Protein AF-C2XVX5-F1 (afdb_monomer_lite)

InterPro domains:
  IPR020216 Uncharacterised protein family, YncE [PF10903] (2-107)

Structure (mmCIF, N/CA/C/O backbone):
data_AF-C2XVX5-F1
#
_entry.id   AF-C2XVX5-F1
#
loop_
_atom_site.group_PDB
_atom_site.id
_atom_site.type_symbol
_atom_site.label_atom_id
_atom_site.label_alt_id
_atom_site.label_comp_id
_atom_site.label_asym_id
_atom_site.label_entity_id
_atom_site.label_seq_id
_atom_site.pdbx_PDB_ins_code
_atom_site.Cartn_x
_atom_site.Cartn_y
_atom_site.Cartn_z
_atom_site.occupancy
_atom_site.B_iso_or_equiv
_atom_site.auth_seq_id
_atom_site.auth_comp_id
_atom_site.auth_asym_id
_atom_site.auth_atom_id
_atom_site.pdbx_PDB_model_num
ATOM 1 N N . MET A 1 1 ? -10.147 1.161 -26.251 1.00 48.03 1 MET A N 1
ATOM 2 C CA . MET A 1 1 ? -10.264 0.369 -25.006 1.00 48.03 1 MET A CA 1
ATOM 3 C C . MET A 1 1 ? -10.258 1.428 -23.934 1.00 48.03 1 MET A C 1
ATOM 5 O O . MET A 1 1 ? -9.189 1.832 -23.509 1.00 48.03 1 MET A O 1
ATOM 9 N N . ASP A 1 2 ? -11.432 2.001 -23.684 1.00 61.62 2 ASP A N 1
ATOM 10 C CA . ASP A 1 2 ? -11.576 3.329 -23.063 1.00 61.62 2 ASP A CA 1
ATOM 11 C C . ASP A 1 2 ? -12.487 3.282 -21.830 1.00 61.62 2 ASP A C 1
ATOM 13 O O . ASP A 1 2 ? -12.984 4.306 -21.376 1.00 61.62 2 ASP A O 1
ATOM 17 N N . GLU A 1 3 ? -12.728 2.086 -21.292 1.00 69.81 3 GLU A N 1
ATOM 18 C CA . GLU A 1 3 ? -13.481 1.916 -20.054 1.00 69.81 3 GLU A CA 1
ATOM 19 C C . GLU A 1 3 ? -12.505 1.823 -18.883 1.00 69.81 3 GLU A C 1
ATOM 21 O O . GLU A 1 3 ? -11.540 1.053 -18.914 1.00 69.81 3 GLU A O 1
ATOM 26 N N . ALA A 1 4 ? -12.743 2.645 -17.860 1.00 73.69 4 ALA A N 1
ATOM 27 C CA . ALA A 1 4 ? -12.002 2.584 -16.612 1.00 73.69 4 ALA A CA 1
ATOM 28 C C . ALA A 1 4 ? -12.174 1.198 -15.976 1.00 73.69 4 ALA A C 1
ATOM 30 O O . ALA A 1 4 ? -13.280 0.658 -15.944 1.00 73.69 4 ALA A O 1
ATOM 31 N N . LEU A 1 5 ? -11.088 0.642 -15.425 1.00 78.12 5 LEU A N 1
ATOM 32 C CA . LEU A 1 5 ? -11.132 -0.645 -14.718 1.00 78.12 5 LEU A CA 1
ATOM 33 C C . LEU A 1 5 ? -12.090 -0.605 -13.511 1.00 78.12 5 LEU A C 1
ATOM 35 O O . LEU A 1 5 ? -12.650 -1.628 -13.125 1.00 78.12 5 LEU A O 1
ATOM 39 N N . PHE A 1 6 ? -12.283 0.592 -12.957 1.00 81.06 6 PHE A N 1
ATOM 40 C CA . PHE A 1 6 ? -13.143 0.900 -11.824 1.00 81.06 6 PHE A CA 1
ATOM 41 C C . PHE A 1 6 ? -14.027 2.103 -12.204 1.00 81.06 6 PHE A C 1
ATOM 43 O O . PHE A 1 6 ? -13.559 3.238 -12.145 1.00 81.06 6 PHE A O 1
ATOM 50 N N . PRO A 1 7 ? -15.251 1.872 -12.712 1.00 69.81 7 PRO A N 1
ATOM 51 C CA . PRO A 1 7 ? -16.062 2.918 -13.340 1.00 69.81 7 PRO A CA 1
ATOM 52 C C . PRO A 1 7 ? -16.875 3.789 -12.362 1.00 69.81 7 PRO A C 1
ATOM 54 O O . PRO A 1 7 ? -17.417 4.806 -12.787 1.00 69.81 7 PRO A O 1
ATOM 57 N N . GLU A 1 8 ? -16.987 3.408 -11.085 1.00 71.44 8 GLU A N 1
ATOM 58 C CA . GLU A 1 8 ? -17.733 4.151 -10.052 1.00 71.44 8 GLU A CA 1
ATOM 59 C C . GLU A 1 8 ? -16.784 4.814 -9.038 1.00 71.44 8 GLU A C 1
ATOM 61 O O . GLU A 1 8 ? -15.691 4.310 -8.790 1.00 71.44 8 GLU A O 1
ATOM 66 N N . GLU A 1 9 ? -17.185 5.917 -8.401 1.00 69.12 9 GLU A N 1
ATOM 67 C CA . GLU A 1 9 ? -16.411 6.527 -7.309 1.00 69.12 9 GLU A CA 1
ATOM 68 C C . GLU A 1 9 ? -17.268 6.699 -6.039 1.00 69.12 9 GLU A C 1
ATOM 70 O O . GLU A 1 9 ? -18.314 7.352 -6.107 1.00 69.12 9 GLU A O 1
ATOM 75 N N . PRO A 1 10 ? -16.848 6.144 -4.878 1.00 67.50 10 PRO A N 1
ATOM 76 C CA . PRO A 1 10 ? -15.723 5.220 -4.694 1.00 67.50 10 PRO A CA 1
ATOM 77 C C . PRO A 1 10 ? -16.056 3.808 -5.210 1.00 67.50 10 PRO A C 1
ATOM 79 O O . PRO A 1 10 ? -17.065 3.217 -4.827 1.00 67.50 10 PRO A O 1
ATOM 82 N N . SER A 1 11 ? -15.189 3.228 -6.043 1.00 83.19 11 SER A N 1
ATOM 83 C CA . SER A 1 11 ? -15.332 1.829 -6.470 1.00 83.19 11 SER A CA 1
ATOM 84 C C . SER A 1 11 ? -14.942 0.889 -5.334 1.00 83.19 11 SER A C 1
ATOM 86 O O . SER A 1 11 ? -13.762 0.747 -5.011 1.00 83.19 11 SER A O 1
ATOM 88 N N . ILE A 1 12 ? -15.925 0.204 -4.752 1.00 88.69 12 ILE A N 1
ATOM 89 C CA . ILE A 1 12 ? -15.694 -0.876 -3.790 1.00 88.69 12 ILE A CA 1
ATOM 90 C C . ILE A 1 12 ? -15.775 -2.206 -4.535 1.00 88.69 12 ILE A C 1
ATOM 92 O O . ILE A 1 12 ? -16.781 -2.517 -5.170 1.00 88.69 12 ILE A O 1
ATOM 96 N N . VAL A 1 13 ? -14.714 -3.006 -4.441 1.00 89.88 13 VAL A N 1
ATOM 97 C CA . VAL A 1 13 ? -14.620 -4.308 -5.109 1.00 89.88 13 VAL A CA 1
ATOM 98 C C . VAL A 1 13 ? -14.288 -5.384 -4.084 1.00 89.88 13 VAL A C 1
ATOM 100 O O . VAL A 1 13 ? -13.320 -5.270 -3.335 1.00 89.88 13 VAL A O 1
ATOM 103 N N . GLU A 1 14 ? -15.073 -6.461 -4.067 1.00 91.12 14 GLU A N 1
ATOM 104 C CA . GLU A 1 14 ? -14.787 -7.628 -3.233 1.00 91.12 14 GLU A CA 1
ATOM 105 C C . GLU A 1 14 ? -13.464 -8.288 -3.654 1.00 91.12 14 GLU A C 1
ATOM 107 O O . GLU A 1 14 ? -13.162 -8.442 -4.841 1.00 91.12 14 GLU A O 1
ATOM 112 N N . GLY A 1 15 ? -12.677 -8.760 -2.683 1.00 89.62 15 GLY A N 1
ATOM 113 C CA . GLY A 1 15 ? -11.339 -9.303 -2.952 1.00 89.62 15 GLY A CA 1
ATOM 114 C C . GLY A 1 15 ? -11.326 -10.496 -3.923 1.00 89.62 15 GLY A C 1
ATOM 115 O O . GLY A 1 15 ? -10.366 -10.684 -4.674 1.00 89.62 15 GLY A O 1
ATOM 116 N N . SER A 1 16 ? -12.398 -11.296 -3.958 1.00 90.38 16 SER A N 1
ATOM 117 C CA . SER A 1 16 ? -12.557 -12.376 -4.941 1.00 90.38 16 SER A CA 1
ATOM 118 C C . SER A 1 16 ? -12.694 -11.861 -6.369 1.00 90.38 16 SER A C 1
ATOM 120 O O . SER A 1 16 ? -12.139 -12.475 -7.281 1.00 90.38 16 SER A O 1
ATOM 122 N N . ASP A 1 17 ? -13.395 -10.748 -6.562 1.00 89.88 17 ASP A N 1
ATOM 123 C CA . ASP A 1 17 ? -13.599 -10.157 -7.880 1.00 89.88 17 ASP A CA 1
ATOM 124 C C . ASP A 1 17 ? -12.341 -9.413 -8.324 1.00 89.88 17 ASP A C 1
ATOM 126 O O . ASP A 1 17 ? -11.887 -9.624 -9.448 1.00 89.88 17 ASP A O 1
ATOM 130 N N . LEU A 1 18 ? -11.672 -8.694 -7.413 1.00 89.56 18 LEU A N 1
ATOM 131 C CA . LEU A 1 18 ? -10.368 -8.076 -7.683 1.00 89.56 18 LEU A CA 1
ATOM 132 C C . LEU A 1 18 ? -9.330 -9.113 -8.142 1.00 89.56 18 LEU A C 1
ATOM 134 O O . LEU A 1 18 ? -8.613 -8.915 -9.124 1.00 89.56 18 LEU A O 1
ATOM 138 N N . LYS A 1 19 ? -9.286 -10.274 -7.478 1.00 90.12 19 LYS A N 1
ATOM 139 C CA . LYS A 1 19 ? -8.396 -11.377 -7.862 1.00 90.12 19 LYS A CA 1
ATOM 140 C C . LYS A 1 19 ? -8.685 -11.899 -9.270 1.00 90.12 19 LYS A C 1
ATOM 142 O O . LYS A 1 19 ? -7.741 -12.243 -9.977 1.00 90.12 19 LYS A O 1
ATOM 147 N N . ARG A 1 20 ? -9.958 -12.003 -9.664 1.00 88.62 20 ARG A N 1
ATOM 148 C CA . ARG A 1 20 ? -10.347 -12.424 -11.021 1.00 88.62 20 ARG A CA 1
ATOM 149 C C . ARG A 1 20 ? -9.951 -11.367 -12.044 1.00 88.62 20 ARG A C 1
ATOM 151 O O . ARG A 1 20 ? -9.307 -11.708 -13.031 1.00 88.62 20 ARG A O 1
ATOM 158 N N . LEU A 1 21 ? -10.226 -10.092 -11.751 1.00 87.06 21 LEU A N 1
ATOM 159 C CA . LEU A 1 21 ? -9.826 -8.968 -12.597 1.00 87.06 21 LEU A CA 1
ATOM 160 C C . LEU A 1 21 ? -8.329 -9.019 -12.908 1.00 87.06 21 LEU A C 1
ATOM 162 O O . LEU A 1 21 ? -7.973 -8.950 -14.082 1.00 87.06 21 LEU A O 1
ATOM 166 N N . PHE A 1 22 ? -7.474 -9.206 -11.897 1.00 86.50 22 PHE A N 1
ATOM 167 C CA . PHE A 1 22 ? -6.014 -9.218 -12.057 1.00 86.50 22 PHE A CA 1
ATOM 168 C C . PHE A 1 22 ? -5.446 -10.485 -12.696 1.00 86.50 22 PHE A C 1
ATOM 170 O O . PHE A 1 22 ? -4.422 -10.412 -13.367 1.00 86.50 22 PHE A O 1
ATOM 177 N N . LYS A 1 23 ? -6.056 -11.654 -12.475 1.00 87.00 23 LYS A N 1
ATOM 178 C CA . LYS A 1 23 ? -5.524 -12.920 -13.003 1.00 87.00 23 LYS A CA 1
ATOM 179 C C . LYS A 1 23 ? -5.873 -13.171 -14.459 1.00 87.00 23 LYS A C 1
ATOM 181 O O . LYS A 1 23 ? -5.078 -13.783 -15.167 1.00 87.00 23 LYS A O 1
ATOM 186 N N . ASP A 1 24 ? -7.055 -12.739 -14.875 1.00 85.56 24 ASP A N 1
ATOM 187 C CA . ASP A 1 24 ? -7.619 -13.145 -16.160 1.00 85.56 24 ASP A CA 1
ATOM 188 C C . ASP A 1 24 ? -7.277 -12.151 -17.288 1.00 85.56 24 ASP A C 1
ATOM 190 O O . ASP A 1 24 ? -7.654 -12.371 -18.437 1.00 85.56 24 ASP A O 1
ATOM 194 N N . ASN A 1 25 ? -6.546 -11.068 -16.982 1.00 85.94 25 ASN A N 1
ATOM 195 C CA . ASN A 1 25 ? -6.271 -9.960 -17.900 1.00 85.94 25 ASN A CA 1
ATOM 196 C C . ASN A 1 25 ? -4.846 -9.401 -17.733 1.00 85.94 25 ASN A C 1
ATOM 198 O O . ASN A 1 25 ? -4.209 -9.577 -16.698 1.00 85.94 25 ASN A O 1
ATOM 202 N N . ILE A 1 26 ? -4.367 -8.680 -18.751 1.00 84.88 26 ILE A N 1
ATOM 203 C CA . ILE A 1 26 ? -3.107 -7.925 -18.716 1.00 84.88 26 ILE A CA 1
ATOM 204 C C . ILE A 1 26 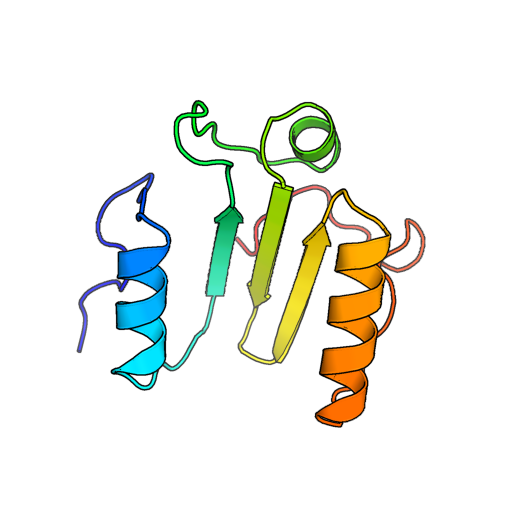? -3.448 -6.438 -18.777 1.00 84.88 26 ILE A C 1
ATOM 206 O O . ILE A 1 26 ? -4.138 -6.002 -19.698 1.00 84.88 26 ILE A O 1
ATOM 210 N N . TYR A 1 27 ? -2.932 -5.667 -17.822 1.00 84.50 27 TYR A N 1
ATOM 211 C CA . TYR A 1 27 ? -3.170 -4.229 -17.727 1.00 84.50 27 TYR A CA 1
ATOM 212 C C . TYR A 1 27 ? -1.880 -3.441 -17.884 1.00 84.50 27 TYR A C 1
ATOM 214 O O . TYR A 1 27 ? -0.815 -3.864 -17.435 1.00 84.50 27 TYR A O 1
ATOM 222 N N . TYR A 1 28 ? -2.009 -2.254 -18.468 1.00 85.31 28 TYR A N 1
ATOM 223 C CA . TYR A 1 28 ? -1.002 -1.211 -18.375 1.00 85.31 28 TYR A CA 1
ATOM 224 C C . TYR A 1 28 ? -1.454 -0.208 -17.310 1.00 85.31 28 TYR A C 1
ATOM 226 O O . TYR A 1 28 ? -2.403 0.544 -17.529 1.00 85.31 28 TYR A O 1
ATOM 234 N N . VAL A 1 29 ? -0.830 -0.255 -16.132 1.00 86.12 29 VAL A N 1
ATOM 235 C CA . VAL A 1 29 ? -1.224 0.565 -14.977 1.00 86.12 29 VAL A CA 1
ATOM 236 C C . VAL A 1 29 ? -0.427 1.863 -14.986 1.00 86.12 29 VAL A C 1
ATOM 238 O O . VAL A 1 29 ? 0.780 1.836 -14.769 1.00 86.12 29 VAL A O 1
ATOM 241 N N . ILE A 1 30 ? -1.103 2.989 -15.217 1.00 87.88 30 ILE A N 1
ATOM 242 C CA . ILE A 1 30 ? -0.485 4.320 -15.116 1.00 87.88 30 ILE A CA 1
ATOM 243 C C . ILE A 1 30 ? -0.565 4.811 -13.668 1.00 87.88 30 ILE A C 1
ATOM 245 O O . ILE A 1 30 ? 0.464 5.093 -13.063 1.00 87.88 30 ILE A O 1
ATOM 249 N N . PHE A 1 31 ? -1.772 4.841 -13.098 1.00 89.62 31 PHE A N 1
ATOM 250 C CA . PHE A 1 31 ? -2.028 5.257 -11.721 1.00 89.62 31 PHE A CA 1
ATOM 251 C C . PHE A 1 31 ? -3.009 4.301 -11.049 1.00 89.62 31 PHE A C 1
ATOM 253 O O . PHE A 1 31 ? -3.985 3.886 -11.679 1.00 89.62 31 PHE A O 1
ATOM 260 N N . ALA A 1 32 ? -2.763 3.952 -9.788 1.00 89.62 32 ALA A N 1
ATOM 261 C CA . ALA A 1 32 ? -3.722 3.210 -8.977 1.00 89.62 32 ALA A CA 1
ATOM 262 C C . ALA A 1 32 ? -3.549 3.521 -7.489 1.00 89.62 32 ALA A C 1
ATOM 264 O O . ALA A 1 32 ? -2.450 3.363 -6.959 1.00 89.62 32 ALA A O 1
ATOM 265 N N . ASP A 1 33 ? -4.665 3.854 -6.838 1.00 91.88 33 ASP A N 1
ATOM 266 C CA . ASP A 1 33 ? -4.777 4.021 -5.391 1.00 91.88 33 ASP A CA 1
ATOM 267 C C . ASP A 1 33 ? -5.746 2.961 -4.858 1.00 91.88 33 ASP A C 1
ATOM 269 O O . ASP A 1 33 ? -6.964 3.111 -4.951 1.00 91.88 33 ASP A O 1
ATOM 273 N N . LEU A 1 34 ? -5.220 1.849 -4.338 1.00 92.50 34 LEU A N 1
ATOM 274 C CA . LEU A 1 34 ? -6.036 0.757 -3.797 1.00 92.50 34 LEU A CA 1
ATOM 275 C C . LEU A 1 34 ? -5.904 0.699 -2.277 1.00 92.50 34 LEU A C 1
ATOM 277 O O . LEU A 1 34 ? -4.798 0.679 -1.741 1.00 92.50 34 LEU A O 1
ATOM 281 N N . LYS A 1 35 ? -7.040 0.625 -1.583 1.00 94.62 35 LYS A N 1
ATOM 282 C CA . LYS A 1 35 ? -7.129 0.584 -0.118 1.00 94.62 35 LYS A CA 1
ATOM 283 C C . LYS A 1 35 ? -7.909 -0.666 0.283 1.0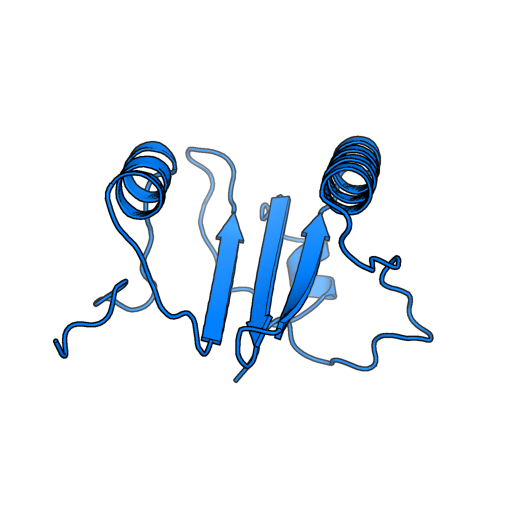0 94.62 35 LYS A C 1
ATOM 285 O O . LYS A 1 35 ? -9.046 -0.850 -0.147 1.00 94.62 35 LYS A O 1
ATOM 290 N N . ALA A 1 36 ? -7.285 -1.549 1.054 1.00 94.94 36 ALA A N 1
ATOM 291 C CA . ALA A 1 36 ? -7.861 -2.830 1.439 1.00 94.94 36 ALA A CA 1
ATOM 292 C C . ALA A 1 36 ? -8.451 -2.763 2.849 1.00 94.94 36 ALA A C 1
ATOM 294 O O . ALA A 1 36 ? -7.788 -2.330 3.792 1.00 94.94 36 ALA A O 1
ATOM 295 N N . TYR A 1 37 ? -9.683 -3.247 2.984 1.00 95.69 37 TYR A N 1
ATOM 296 C CA . TYR A 1 37 ? -10.417 -3.303 4.243 1.00 95.69 37 TYR A CA 1
ATOM 297 C C . TYR A 1 37 ? -10.808 -4.747 4.579 1.00 95.69 37 TYR A C 1
ATOM 299 O O . TYR A 1 37 ? -11.086 -5.531 3.661 1.00 95.69 37 TYR A O 1
ATOM 307 N N . PRO A 1 38 ? -10.889 -5.105 5.874 1.00 94.62 38 PRO A N 1
ATOM 308 C CA . PRO A 1 38 ? -11.451 -6.377 6.291 1.00 94.62 38 PRO A CA 1
ATOM 309 C C . PRO A 1 38 ? -12.892 -6.518 5.809 1.00 94.62 38 PRO A C 1
ATOM 311 O O . PRO A 1 38 ? -13.663 -5.557 5.747 1.00 94.62 38 PRO A O 1
ATOM 314 N N . LYS A 1 39 ? -13.286 -7.751 5.500 1.00 91.19 39 LYS A N 1
ATOM 315 C CA . LYS A 1 39 ? -14.636 -8.026 5.015 1.00 91.19 39 LYS A CA 1
ATOM 316 C C . LYS A 1 39 ? -15.690 -7.619 6.051 1.00 91.19 39 LYS A C 1
ATOM 318 O O . LYS A 1 39 ? -15.689 -8.135 7.165 1.00 91.19 39 LYS A O 1
ATOM 323 N N . GLY A 1 40 ? -16.640 -6.787 5.627 1.00 90.56 40 GLY A N 1
ATOM 324 C CA . GLY A 1 40 ? -17.762 -6.333 6.452 1.00 90.56 40 GLY A CA 1
ATOM 325 C C . GLY A 1 40 ? -17.471 -5.096 7.303 1.00 90.56 40 GLY A C 1
ATOM 326 O O . GLY A 1 40 ? -18.388 -4.620 7.968 1.00 90.56 40 GLY A O 1
ATOM 327 N N . GLU A 1 41 ? -16.245 -4.571 7.273 1.00 93.25 41 GLU A N 1
ATOM 328 C CA . GLU A 1 41 ? -15.938 -3.260 7.844 1.00 93.25 41 GLU A CA 1
ATOM 329 C C . GLU A 1 41 ? -16.421 -2.138 6.916 1.00 93.25 41 GLU A C 1
ATOM 331 O O . GLU A 1 41 ? -16.548 -2.311 5.701 1.00 93.25 41 GLU A O 1
ATOM 336 N N . GLU A 1 42 ? -16.689 -0.975 7.503 1.00 90.19 42 GLU A N 1
ATOM 337 C CA . GLU A 1 42 ? -17.016 0.230 6.747 1.00 90.19 42 GLU A CA 1
ATOM 338 C C . GLU A 1 42 ? -15.790 0.704 5.955 1.00 90.19 42 GLU A C 1
ATOM 340 O O . GLU A 1 42 ? -14.708 0.913 6.512 1.00 90.19 42 GLU A O 1
ATOM 345 N N . VAL A 1 43 ? -15.970 0.879 4.645 1.00 91.31 43 VAL A N 1
ATOM 346 C CA . VAL A 1 43 ? -14.951 1.455 3.768 1.00 91.31 43 VAL A CA 1
ATOM 347 C C . VAL A 1 43 ? -15.097 2.968 3.809 1.00 91.31 43 VAL A C 1
ATOM 349 O O . VAL A 1 43 ? -16.083 3.518 3.320 1.00 91.31 43 VAL A O 1
ATOM 352 N N . VAL A 1 44 ? -14.101 3.632 4.382 1.00 90.81 44 VAL A N 1
ATOM 353 C CA . VAL A 1 44 ? -13.994 5.092 4.395 1.00 90.81 44 VAL A CA 1
ATOM 354 C C . VAL A 1 44 ? -12.910 5.535 3.425 1.00 90.81 44 VAL A C 1
ATOM 356 O O . VAL A 1 44 ? -11.922 4.822 3.209 1.00 90.81 44 VAL A O 1
ATOM 359 N N . ASP A 1 45 ? -13.082 6.710 2.832 1.00 88.69 45 ASP A N 1
ATOM 360 C CA . ASP A 1 45 ? -11.998 7.300 2.061 1.00 88.69 45 ASP A CA 1
ATOM 361 C C . ASP A 1 45 ? -10.977 7.916 3.019 1.00 88.69 45 ASP A C 1
ATOM 363 O O . ASP A 1 45 ? -11.324 8.717 3.886 1.00 88.69 45 ASP A O 1
ATOM 367 N N . ILE A 1 46 ? -9.730 7.475 2.890 1.00 93.75 46 ILE A N 1
ATOM 368 C CA . ILE A 1 46 ? -8.594 7.956 3.674 1.00 93.75 46 ILE A CA 1
ATOM 369 C C . ILE A 1 46 ? -7.637 8.682 2.738 1.00 93.75 46 ILE A C 1
ATOM 371 O O . ILE A 1 46 ? -7.259 8.157 1.687 1.00 93.75 46 ILE A O 1
ATOM 375 N N . GLU A 1 47 ? -7.222 9.877 3.126 1.00 93.62 47 GLU A N 1
ATOM 376 C CA . GLU A 1 47 ? -6.318 10.720 2.356 1.00 93.62 47 GLU A CA 1
ATOM 377 C C . GLU A 1 47 ? -4.936 10.819 2.992 1.00 93.62 47 GLU A C 1
ATOM 379 O O . GLU A 1 47 ? -3.976 11.069 2.275 1.00 93.62 47 GLU A O 1
ATOM 384 N N . THR A 1 48 ? -4.793 10.625 4.306 1.00 94.50 48 THR A N 1
ATOM 385 C CA . THR A 1 48 ? -3.526 10.859 5.022 1.00 94.50 48 THR A CA 1
ATOM 386 C C . THR A 1 48 ? -2.995 9.624 5.748 1.00 94.50 48 THR A C 1
ATOM 388 O O . THR A 1 48 ? -3.717 8.664 6.020 1.00 94.50 48 THR A O 1
ATOM 391 N N . TYR A 1 49 ? -1.707 9.651 6.106 1.00 92.88 49 TYR A N 1
ATOM 392 C CA . TYR A 1 49 ? -1.088 8.589 6.903 1.00 92.88 49 TYR A CA 1
ATOM 393 C C . TYR A 1 49 ? -1.719 8.436 8.298 1.00 92.88 49 TYR A C 1
ATOM 395 O O . TYR A 1 49 ? -1.874 7.316 8.787 1.00 92.88 49 TYR A O 1
ATOM 403 N N . GLU A 1 50 ? -2.129 9.538 8.931 1.00 93.69 50 GLU A N 1
ATOM 404 C CA . GLU A 1 50 ? -2.799 9.476 10.234 1.00 93.69 50 GLU A CA 1
ATOM 405 C C . GLU A 1 50 ? -4.202 8.866 10.118 1.00 93.69 50 GLU A C 1
ATOM 407 O O . GLU A 1 50 ? -4.528 7.951 10.871 1.00 93.69 50 GLU A O 1
ATOM 412 N N . GLU A 1 51 ? -4.981 9.242 9.101 1.00 95.88 51 GLU A N 1
ATOM 413 C CA . GLU A 1 51 ? -6.269 8.590 8.814 1.00 95.88 51 GLU A CA 1
ATOM 414 C C . GLU A 1 51 ? -6.092 7.102 8.492 1.00 95.88 51 GLU A C 1
ATOM 416 O O . GLU A 1 51 ? -6.865 6.263 8.962 1.00 95.88 51 GLU A O 1
ATOM 421 N N . PHE A 1 52 ? -5.043 6.735 7.746 1.00 95.38 52 PHE A N 1
ATOM 422 C CA . PHE A 1 52 ? -4.707 5.331 7.537 1.00 95.38 52 PHE A CA 1
ATOM 423 C C . PHE A 1 52 ? -4.494 4.625 8.869 1.00 95.38 52 PHE A C 1
ATOM 425 O O . PHE A 1 52 ? -5.154 3.616 9.105 1.00 95.38 52 PHE A O 1
ATOM 432 N N . LYS A 1 53 ? -3.644 5.152 9.757 1.00 93.81 53 LYS A N 1
ATOM 433 C CA . LYS A 1 53 ? -3.371 4.558 11.075 1.00 93.81 53 LYS A CA 1
ATOM 434 C C . LYS A 1 53 ? -4.634 4.369 11.913 1.00 93.81 53 LYS A C 1
ATOM 436 O O . LYS A 1 53 ? -4.788 3.308 12.517 1.00 93.81 53 LYS A O 1
ATOM 441 N N . GLU A 1 54 ? -5.525 5.35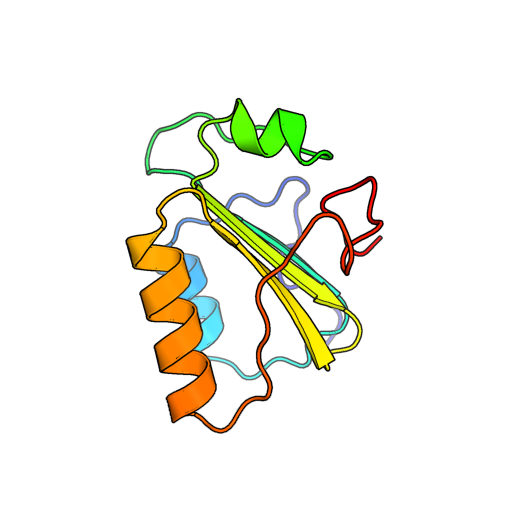4 11.921 1.00 95.69 54 GLU A N 1
ATOM 442 C CA . GLU A 1 54 ? -6.747 5.354 12.734 1.00 95.69 54 GLU A CA 1
ATOM 443 C C . GLU A 1 54 ? -7.885 4.504 12.143 1.00 95.69 54 GLU A C 1
ATOM 445 O O . GLU A 1 54 ? -8.714 3.973 12.884 1.00 95.69 54 GLU A O 1
ATOM 450 N N . SER A 1 55 ? -7.919 4.333 10.819 1.00 96.19 55 SER A N 1
ATOM 451 C CA . SER A 1 55 ? -8.972 3.586 10.119 1.00 96.19 55 SER A CA 1
ATOM 452 C C . SER A 1 55 ? -8.888 2.064 10.308 1.00 96.19 55 SER A C 1
ATOM 454 O O . SER A 1 55 ? -7.955 1.512 10.898 1.00 96.19 55 SER A O 1
ATOM 456 N N . LYS A 1 56 ? -9.861 1.350 9.734 1.00 96.69 56 LYS A N 1
ATOM 457 C CA . LYS A 1 56 ? -9.837 -0.113 9.584 1.00 96.69 56 LYS A CA 1
ATOM 458 C C . LYS A 1 56 ? -9.099 -0.597 8.336 1.00 96.69 56 LYS A C 1
ATOM 460 O O . LYS A 1 56 ? -8.974 -1.802 8.165 1.00 96.69 56 LYS A O 1
ATOM 465 N N . CYS A 1 57 ? -8.583 0.309 7.504 1.00 97.00 57 CYS A N 1
ATOM 466 C CA . CYS A 1 57 ? -7.774 -0.053 6.345 1.00 97.00 57 CYS A CA 1
ATOM 467 C C . CYS A 1 57 ? -6.529 -0.825 6.802 1.00 97.00 57 CYS A C 1
ATOM 469 O O . CYS A 1 57 ? -5.847 -0.396 7.737 1.00 97.00 57 CYS A O 1
ATOM 471 N N . GLU A 1 58 ? -6.233 -1.953 6.168 1.00 96.50 58 GLU A N 1
ATOM 472 C CA . GLU A 1 58 ? -5.092 -2.811 6.517 1.00 96.50 58 GLU A CA 1
ATOM 473 C C . GLU A 1 58 ? -3.904 -2.590 5.583 1.00 96.50 58 GLU A C 1
ATOM 475 O O . GLU A 1 58 ? -2.755 -2.670 6.025 1.00 96.50 58 GLU A O 1
ATOM 480 N N . LEU A 1 59 ? -4.180 -2.263 4.316 1.00 96.12 59 LEU A N 1
ATOM 481 C CA . LEU A 1 59 ? -3.171 -2.106 3.276 1.00 96.12 59 LEU A CA 1
ATOM 482 C C . LEU A 1 59 ? -3.533 -0.975 2.312 1.00 96.12 59 LEU A C 1
ATOM 484 O O . LEU A 1 59 ? -4.674 -0.871 1.867 1.00 96.12 59 LEU A O 1
ATOM 488 N N . VAL A 1 60 ? -2.537 -0.176 1.935 1.00 96.31 60 VAL A N 1
ATOM 489 C CA . VAL A 1 60 ? -2.638 0.821 0.863 1.00 96.31 60 VAL A CA 1
ATOM 490 C C . VAL A 1 60 ? -1.589 0.508 -0.196 1.00 96.31 60 VAL A C 1
ATOM 492 O O . VAL A 1 60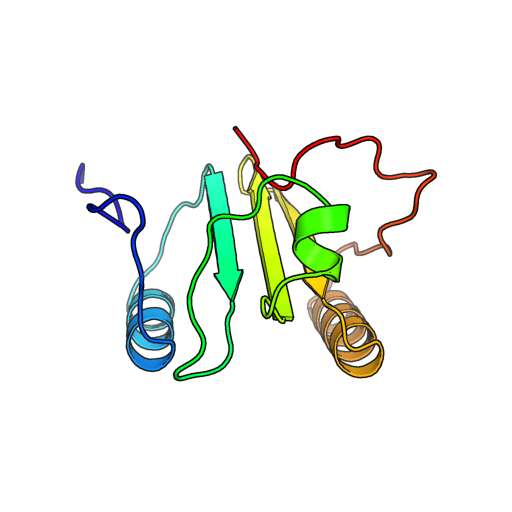 ? -0.413 0.374 0.130 1.00 96.31 60 VAL A O 1
ATOM 495 N N . LEU A 1 61 ? -2.008 0.397 -1.455 1.00 95.06 61 LEU A N 1
ATOM 496 C CA . LEU A 1 61 ? -1.149 0.246 -2.625 1.00 95.06 61 LEU A CA 1
ATOM 497 C C . LEU A 1 61 ? -1.272 1.498 -3.486 1.00 95.06 61 LEU A C 1
ATOM 499 O O . LEU A 1 61 ? -2.363 1.823 -3.949 1.00 95.06 61 LEU A O 1
ATOM 503 N N . LEU A 1 62 ? -0.138 2.143 -3.728 1.00 94.81 62 LEU A N 1
ATOM 504 C CA . LEU A 1 62 ? -0.020 3.323 -4.572 1.00 94.81 62 LEU A CA 1
ATOM 505 C C . LEU A 1 62 ? 0.908 2.982 -5.733 1.00 94.81 62 LEU A C 1
ATOM 507 O O . LEU A 1 62 ? 2.047 2.566 -5.513 1.00 94.81 62 LEU A O 1
ATOM 511 N N . VAL A 1 63 ? 0.414 3.128 -6.958 1.00 93.31 63 VAL A N 1
ATOM 512 C CA . VAL A 1 63 ? 1.180 2.899 -8.188 1.00 93.31 63 VAL A CA 1
ATOM 513 C C . VAL A 1 63 ? 1.196 4.187 -8.989 1.00 93.31 63 VAL A C 1
ATOM 515 O O . VAL A 1 63 ? 0.134 4.693 -9.337 1.00 93.31 63 VAL A O 1
ATOM 518 N N . ALA A 1 64 ? 2.386 4.684 -9.313 1.00 92.44 64 ALA A N 1
ATOM 519 C CA . ALA A 1 64 ? 2.584 5.829 -10.189 1.00 92.44 64 ALA A CA 1
ATOM 520 C C . ALA A 1 64 ? 3.535 5.480 -11.340 1.00 92.44 64 ALA A C 1
ATOM 522 O O . ALA A 1 64 ? 4.612 4.909 -11.145 1.00 92.44 64 ALA A O 1
ATOM 523 N N . ASP A 1 65 ? 3.109 5.827 -12.552 1.00 89.25 65 ASP A N 1
ATOM 524 C CA . ASP A 1 65 ? 3.838 5.649 -13.808 1.00 89.25 65 ASP A CA 1
ATOM 525 C C . ASP A 1 65 ? 4.393 4.228 -14.006 1.00 89.25 65 ASP A C 1
ATOM 527 O O . ASP A 1 65 ? 5.527 4.028 -14.447 1.00 89.25 65 ASP A O 1
ATOM 531 N N . SER A 1 66 ? 3.615 3.211 -13.613 1.00 83.38 66 SER A N 1
ATOM 532 C CA . SER A 1 66 ? 3.945 1.771 -13.676 1.00 83.38 66 SER A CA 1
ATOM 533 C C . SER A 1 66 ? 5.224 1.309 -12.950 1.00 83.38 66 SER A C 1
ATOM 535 O O . SER A 1 66 ? 5.514 0.113 -12.924 1.00 83.38 66 SER A O 1
ATOM 537 N N . THR A 1 67 ? 5.993 2.227 -12.364 1.00 86.38 67 THR A N 1
ATOM 538 C CA . THR A 1 67 ? 7.370 1.994 -11.898 1.00 86.38 67 THR A CA 1
ATOM 539 C C . THR A 1 67 ? 7.542 2.321 -10.424 1.00 86.38 67 THR A C 1
ATOM 541 O O . THR A 1 67 ? 8.272 1.619 -9.724 1.00 86.38 67 THR A O 1
ATOM 544 N N . TYR A 1 68 ? 6.836 3.336 -9.930 1.00 90.88 68 TYR A N 1
ATOM 545 C CA . TYR A 1 68 ? 6.862 3.722 -8.529 1.00 90.88 68 TYR A CA 1
ATOM 546 C C . TYR A 1 68 ? 5.709 3.045 -7.807 1.00 90.88 68 TYR A C 1
ATOM 548 O O . TYR A 1 68 ? 4.550 3.424 -7.959 1.00 90.88 68 TYR A O 1
ATOM 556 N N . VAL A 1 69 ? 6.040 2.015 -7.033 1.00 93.69 69 VAL A N 1
ATOM 557 C CA . VAL A 1 69 ? 5.074 1.259 -6.238 1.00 93.69 69 VAL A CA 1
ATOM 558 C C . VAL A 1 69 ? 5.388 1.462 -4.765 1.00 93.69 69 VAL A C 1
ATOM 560 O O . VAL A 1 69 ? 6.494 1.175 -4.314 1.00 93.69 69 VAL A O 1
ATOM 563 N N . THR A 1 70 ? 4.414 1.946 -4.004 1.00 95.19 70 THR A N 1
ATOM 564 C CA . THR A 1 70 ? 4.503 2.051 -2.545 1.00 95.19 70 THR A CA 1
ATOM 565 C C . THR A 1 70 ? 3.396 1.223 -1.913 1.00 95.19 70 THR A C 1
ATOM 567 O O . THR A 1 70 ? 2.241 1.309 -2.326 1.0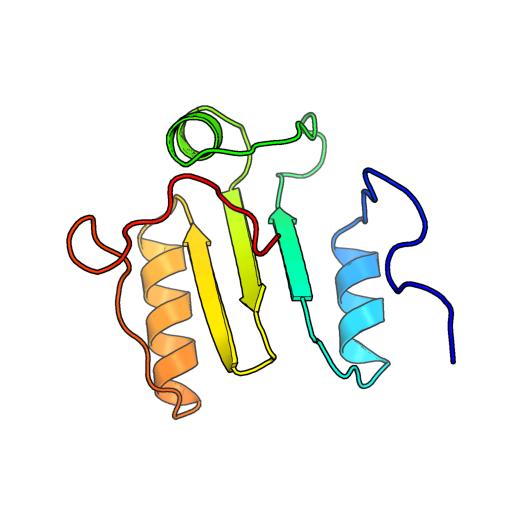0 95.19 70 THR A O 1
ATOM 570 N N . VAL A 1 71 ? 3.749 0.426 -0.904 1.00 95.88 71 VAL A N 1
ATOM 571 C CA . VAL A 1 71 ? 2.791 -0.367 -0.130 1.00 95.88 71 VAL A CA 1
ATOM 572 C C . VAL A 1 71 ? 2.912 -0.001 1.343 1.00 95.88 71 VAL A C 1
ATOM 574 O O . VAL A 1 71 ? 3.979 -0.165 1.930 1.00 95.88 71 VAL A O 1
ATOM 577 N N . TYR A 1 72 ? 1.812 0.452 1.940 1.00 95.50 72 TYR A N 1
ATOM 578 C CA . TYR A 1 72 ? 1.677 0.598 3.388 1.00 95.50 72 TYR A CA 1
ATOM 579 C C . TYR A 1 72 ? 0.885 -0.583 3.919 1.00 95.50 72 TYR A C 1
ATOM 581 O O . TYR A 1 72 ? -0.131 -0.956 3.338 1.00 95.50 72 TYR A O 1
ATOM 589 N N . ALA A 1 73 ? 1.322 -1.136 5.041 1.00 96.19 73 ALA A N 1
ATOM 590 C CA . ALA A 1 73 ? 0.566 -2.113 5.810 1.00 96.19 73 ALA A CA 1
ATOM 591 C C . ALA A 1 73 ? 0.724 -1.796 7.299 1.00 96.19 73 ALA A C 1
ATOM 593 O O . ALA A 1 73 ? 1.669 -1.110 7.694 1.00 96.19 73 ALA A O 1
ATOM 594 N N . LYS A 1 74 ? -0.198 -2.281 8.132 1.00 95.38 74 LYS A N 1
ATOM 595 C CA . LYS A 1 74 ? -0.116 -2.095 9.592 1.00 95.38 74 LYS A CA 1
ATOM 596 C C . LYS A 1 74 ? 0.611 -3.233 10.300 1.00 95.38 74 LYS A C 1
ATOM 598 O O . LYS A 1 74 ? 1.254 -3.006 11.324 1.00 95.38 74 LYS A O 1
ATOM 603 N N . ASP A 1 75 ? 0.518 -4.453 9.775 1.00 96.06 75 ASP A N 1
ATOM 604 C CA . ASP A 1 75 ? 1.159 -5.620 10.375 1.00 96.06 75 ASP A CA 1
ATOM 605 C C . ASP A 1 75 ? 2.620 -5.743 9.905 1.00 96.06 75 ASP A C 1
ATOM 607 O O . ASP A 1 75 ? 2.921 -5.899 8.722 1.00 96.06 75 ASP A O 1
ATOM 611 N N . GLN A 1 76 ? 3.561 -5.712 10.852 1.00 95.12 76 GLN A N 1
ATOM 612 C CA . GLN A 1 76 ? 4.993 -5.815 10.549 1.00 95.12 76 GLN A CA 1
ATOM 613 C C . GLN A 1 76 ? 5.397 -7.145 9.895 1.00 95.12 76 GLN A C 1
ATOM 615 O O . GLN A 1 76 ? 6.360 -7.187 9.126 1.00 95.12 76 GLN A O 1
ATOM 620 N N . LYS A 1 77 ? 4.697 -8.245 10.187 1.00 96.88 77 LYS A N 1
ATOM 621 C CA . LYS A 1 77 ? 4.936 -9.545 9.546 1.00 96.88 77 LYS A CA 1
ATOM 622 C C . LYS A 1 77 ? 4.488 -9.518 8.091 1.00 96.88 77 LYS A C 1
ATOM 624 O O . LYS A 1 77 ? 5.174 -10.104 7.253 1.00 96.88 77 LYS A O 1
ATOM 629 N N . GLU A 1 78 ? 3.384 -8.839 7.785 1.00 96.06 78 GLU A N 1
ATOM 630 C CA . GLU A 1 78 ? 2.927 -8.641 6.405 1.00 96.06 78 GLU A CA 1
ATOM 631 C C . GLU A 1 78 ? 3.921 -7.786 5.624 1.00 96.06 78 GLU A C 1
ATOM 633 O O . GLU A 1 78 ? 4.374 -8.211 4.563 1.00 96.06 78 GLU A O 1
ATOM 638 N N . ILE A 1 79 ? 4.355 -6.655 6.192 1.00 97.00 79 ILE A N 1
ATOM 639 C CA . ILE A 1 79 ? 5.387 -5.789 5.600 1.00 97.00 79 ILE A CA 1
ATOM 640 C C . ILE A 1 79 ? 6.653 -6.595 5.278 1.00 97.00 79 ILE A C 1
ATOM 642 O O . ILE A 1 79 ? 7.159 -6.546 4.157 1.00 97.00 79 ILE A O 1
ATOM 646 N N . LYS A 1 80 ? 7.149 -7.385 6.239 1.00 97.50 80 LYS A N 1
ATOM 647 C CA . LYS A 1 80 ? 8.334 -8.228 6.039 1.00 97.50 80 LYS A CA 1
ATOM 648 C C . LYS A 1 80 ? 8.119 -9.275 4.940 1.00 97.50 80 LYS A C 1
ATOM 650 O O . LYS A 1 80 ? 9.004 -9.479 4.114 1.00 97.50 80 LYS A O 1
ATOM 655 N N . SER A 1 81 ? 6.952 -9.915 4.909 1.00 97.62 81 SER A N 1
ATOM 656 C CA . SER A 1 81 ? 6.630 -10.933 3.900 1.00 97.62 81 SER A CA 1
ATOM 657 C C . SER A 1 81 ? 6.548 -10.333 2.492 1.00 97.62 81 SER A C 1
ATOM 659 O O . SER A 1 81 ? 7.037 -10.934 1.535 1.00 97.62 81 SER A O 1
ATOM 661 N N . LEU A 1 82 ? 5.971 -9.133 2.359 1.00 96.62 82 LEU A N 1
ATOM 662 C CA . LEU A 1 82 ? 5.926 -8.377 1.106 1.00 96.62 82 LEU A CA 1
ATOM 663 C C . LEU A 1 82 ? 7.333 -7.998 0.634 1.00 96.62 82 LEU A C 1
ATOM 665 O O . LEU A 1 82 ? 7.662 -8.218 -0.532 1.00 96.62 82 LEU A O 1
ATOM 669 N N . TYR A 1 83 ? 8.166 -7.492 1.547 1.00 97.50 83 TYR A N 1
ATOM 670 C CA . TYR A 1 83 ? 9.559 -7.138 1.278 1.00 97.50 83 TYR A CA 1
ATOM 671 C C . TYR A 1 83 ? 10.361 -8.340 0.762 1.00 97.50 83 TYR A C 1
ATOM 673 O O . TYR A 1 83 ? 10.956 -8.279 -0.314 1.00 97.50 83 TYR A O 1
ATOM 681 N N . GLU A 1 84 ? 10.326 -9.465 1.483 1.00 97.88 84 GLU A N 1
ATOM 682 C CA . GLU A 1 84 ? 11.030 -10.694 1.094 1.00 97.88 84 GLU A CA 1
ATOM 683 C C . GLU A 1 84 ? 10.525 -11.237 -0.249 1.00 97.88 84 GLU A C 1
ATOM 685 O O . GLU A 1 84 ? 11.323 -11.636 -1.098 1.00 97.88 84 GLU A O 1
ATOM 690 N N . ASN A 1 85 ? 9.210 -11.219 -0.488 1.00 97.38 85 ASN A N 1
ATOM 691 C CA . ASN A 1 85 ? 8.646 -11.621 -1.774 1.00 97.38 85 ASN A CA 1
ATOM 692 C C . ASN A 1 85 ? 9.136 -10.724 -2.925 1.00 97.38 85 ASN A C 1
ATOM 694 O O . ASN A 1 85 ? 9.522 -11.247 -3.968 1.00 97.38 85 ASN A O 1
ATOM 698 N N . ALA A 1 86 ? 9.156 -9.401 -2.743 1.00 96.31 86 ALA A N 1
ATOM 69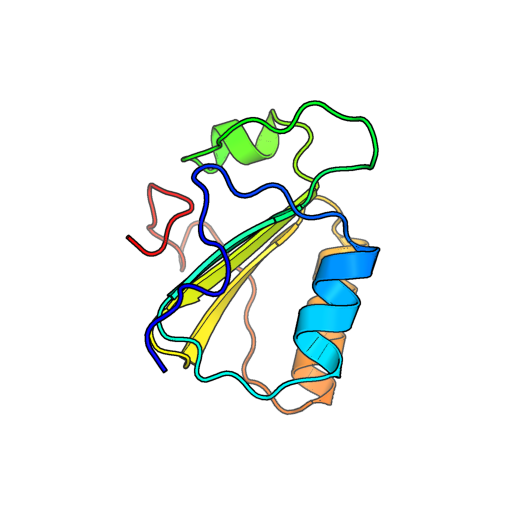9 C CA . ALA A 1 86 ? 9.640 -8.472 -3.763 1.00 96.31 86 ALA A CA 1
ATOM 700 C C . ALA A 1 86 ? 11.129 -8.698 -4.079 1.00 96.31 86 ALA A C 1
ATOM 702 O O . ALA A 1 86 ? 11.501 -8.797 -5.250 1.00 96.31 86 ALA A O 1
ATOM 703 N N . GLN A 1 87 ? 11.963 -8.885 -3.050 1.00 97.50 87 GLN A N 1
ATOM 704 C CA . GLN A 1 87 ? 13.378 -9.226 -3.230 1.00 97.50 87 GLN A CA 1
ATOM 705 C C . GLN A 1 87 ? 13.570 -10.550 -3.974 1.00 97.50 87 GLN A C 1
ATOM 707 O O . GLN A 1 87 ? 14.384 -10.628 -4.892 1.00 97.50 87 GLN A O 1
ATOM 712 N N . ASN A 1 88 ? 12.800 -11.583 -3.622 1.00 98.12 88 ASN A N 1
ATOM 713 C CA . ASN A 1 88 ? 12.869 -12.891 -4.278 1.00 98.12 88 ASN A CA 1
ATOM 714 C C . ASN A 1 88 ? 12.460 -12.838 -5.758 1.00 98.12 88 ASN A C 1
ATOM 716 O O . ASN A 1 88 ? 12.910 -13.666 -6.547 1.00 98.12 88 ASN A O 1
ATOM 720 N N . GLN A 1 89 ? 11.634 -11.864 -6.144 1.00 96.81 89 GLN A N 1
ATOM 721 C CA . GLN A 1 89 ? 11.281 -11.598 -7.540 1.00 96.81 89 GLN A CA 1
ATOM 722 C C . GLN A 1 89 ? 12.304 -10.703 -8.266 1.00 96.81 89 GLN A C 1
ATOM 724 O O . GLN A 1 89 ? 12.161 -10.457 -9.461 1.00 96.81 89 GLN A O 1
ATOM 729 N N . GLY A 1 90 ? 13.362 -10.258 -7.579 1.00 97.38 90 GLY A N 1
ATOM 730 C CA . GLY A 1 90 ? 14.445 -9.458 -8.153 1.00 97.38 90 GLY A CA 1
ATOM 731 C C . GLY A 1 90 ? 14.159 -7.958 -8.217 1.00 97.38 90 GLY A C 1
ATOM 732 O O . GLY A 1 90 ? 14.885 -7.237 -8.901 1.00 97.38 90 GLY A O 1
ATOM 733 N N . TYR A 1 91 ? 13.123 -7.477 -7.525 1.00 95.44 91 TYR A N 1
ATOM 734 C CA . TYR A 1 91 ? 12.832 -6.048 -7.454 1.00 95.44 91 TYR A CA 1
ATOM 735 C C . TYR A 1 91 ? 13.773 -5.334 -6.480 1.00 95.44 91 TYR A C 1
ATOM 737 O O . TYR A 1 91 ? 14.151 -5.870 -5.435 1.00 95.44 91 TYR A O 1
ATOM 745 N N . TYR A 1 92 ? 14.108 -4.084 -6.806 1.00 94.88 92 TYR A N 1
ATOM 746 C CA . TYR A 1 92 ? 14.655 -3.157 -5.824 1.00 94.88 92 TYR A CA 1
ATOM 747 C C . TYR A 1 92 ? 13.532 -2.732 -4.877 1.00 94.88 92 TYR A C 1
ATOM 749 O O . TYR A 1 92 ? 12.476 -2.293 -5.327 1.00 94.88 92 TYR A O 1
ATOM 757 N N . VAL A 1 93 ? 13.755 -2.886 -3.576 1.00 95.75 93 VAL A N 1
ATOM 758 C CA . VAL A 1 93 ? 12.769 -2.562 -2.547 1.00 95.75 93 VAL A CA 1
ATOM 759 C C . VAL A 1 93 ? 13.471 -1.995 -1.320 1.00 95.75 93 VAL A C 1
ATOM 761 O O . VAL A 1 93 ? 14.513 -2.493 -0.884 1.00 95.75 93 VAL A O 1
ATOM 764 N N . GLU A 1 94 ? 12.871 -0.961 -0.750 1.00 96.12 94 GLU A N 1
ATOM 765 C CA . GLU A 1 94 ? 13.284 -0.315 0.488 1.00 96.12 94 GLU A CA 1
ATOM 766 C C . GLU A 1 94 ? 12.067 -0.093 1.391 1.00 96.12 94 GLU A C 1
ATOM 768 O O . GLU A 1 94 ? 10.924 -0.109 0.930 1.00 96.12 94 GLU A O 1
ATOM 773 N N . TYR A 1 95 ? 12.303 0.066 2.692 1.00 95.69 95 TYR A N 1
ATOM 774 C CA . TYR A 1 95 ? 11.235 0.431 3.617 1.00 95.69 95 TYR A CA 1
ATOM 775 C C . TYR A 1 95 ? 10.921 1.916 3.495 1.00 95.69 95 TYR A C 1
ATOM 777 O O . TYR A 1 95 ? 11.833 2.732 3.393 1.00 95.69 95 TYR A O 1
ATOM 785 N N . VAL A 1 96 ? 9.638 2.252 3.579 1.00 92.75 96 VAL A N 1
ATOM 786 C CA . VAL A 1 96 ? 9.186 3.635 3.730 1.00 92.75 96 VAL A CA 1
ATOM 787 C C . VAL A 1 96 ? 9.530 4.124 5.137 1.00 92.75 96 VAL A C 1
ATOM 789 O O . VAL A 1 96 ? 9.268 3.431 6.123 1.00 92.75 96 VAL A O 1
ATOM 792 N N . THR A 1 97 ? 10.120 5.309 5.226 1.00 91.62 97 THR A N 1
ATOM 793 C CA . THR A 1 97 ? 10.475 6.001 6.464 1.00 91.62 97 THR A CA 1
ATOM 794 C C . THR A 1 97 ? 10.148 7.484 6.336 1.00 91.62 97 THR A C 1
ATOM 796 O O . THR A 1 97 ? 10.035 8.016 5.233 1.00 91.62 97 THR A O 1
ATOM 799 N N . ASP A 1 98 ? 10.094 8.181 7.469 1.00 86.19 98 ASP A N 1
ATOM 800 C CA . ASP A 1 98 ? 9.893 9.636 7.500 1.00 86.19 98 ASP A CA 1
ATOM 801 C C . ASP A 1 98 ? 11.001 10.417 6.753 1.00 86.19 98 ASP A C 1
ATOM 803 O O . ASP A 1 98 ? 10.837 11.594 6.444 1.00 86.19 98 ASP A O 1
ATOM 807 N N . GLU A 1 99 ? 12.147 9.783 6.474 1.00 89.88 99 GLU A N 1
ATOM 808 C CA . GLU A 1 99 ? 13.281 10.403 5.781 1.00 89.88 99 GLU A CA 1
ATOM 809 C C . GLU A 1 99 ? 13.204 10.255 4.256 1.00 89.88 99 GLU A C 1
ATOM 811 O O . GLU A 1 99 ? 13.674 11.141 3.539 1.00 89.88 99 GLU A O 1
ATOM 816 N N . ASN A 1 100 ? 12.651 9.144 3.754 1.00 90.44 100 ASN A N 1
ATOM 817 C CA . ASN A 1 100 ? 12.595 8.855 2.317 1.00 90.44 100 ASN A CA 1
ATOM 818 C C . ASN A 1 100 ? 11.211 9.074 1.694 1.00 90.44 100 ASN A C 1
ATOM 820 O O . ASN A 1 100 ? 11.092 9.052 0.468 1.00 90.44 100 ASN A O 1
ATOM 824 N N . ASP A 1 101 ? 10.192 9.348 2.508 1.00 86.44 101 ASP A N 1
ATOM 825 C CA . ASP A 1 101 ? 8.836 9.595 2.048 1.00 86.44 101 ASP A CA 1
ATOM 826 C C . ASP A 1 101 ? 8.259 10.896 2.609 1.00 86.44 101 ASP A C 1
ATOM 828 O O . ASP A 1 101 ? 7.757 10.972 3.726 1.00 86.44 101 ASP A O 1
ATOM 832 N N . GLY A 1 102 ? 8.321 11.946 1.790 1.00 83.94 102 GLY A N 1
ATOM 833 C CA . GLY A 1 102 ? 7.801 13.271 2.126 1.00 83.94 102 GLY A CA 1
ATOM 834 C C . GLY A 1 102 ? 6.336 13.490 1.748 1.00 83.94 102 GLY A C 1
ATOM 835 O O . GLY A 1 102 ? 5.907 14.646 1.680 1.00 83.94 102 GLY A O 1
ATOM 836 N N . ARG A 1 103 ? 5.576 12.438 1.411 1.00 88.50 103 ARG A N 1
ATOM 837 C CA . ARG A 1 103 ? 4.192 12.617 0.956 1.00 88.50 103 ARG A CA 1
ATOM 838 C C . ARG A 1 103 ? 3.285 13.076 2.090 1.00 88.50 103 ARG A C 1
ATOM 840 O O . ARG A 1 103 ? 3.386 12.635 3.229 1.00 88.50 103 ARG A O 1
ATOM 847 N N . THR A 1 104 ? 2.338 13.938 1.747 1.00 88.38 104 THR A N 1
ATOM 848 C CA . THR A 1 104 ? 1.302 14.415 2.673 1.00 88.38 104 THR A CA 1
ATOM 849 C C . THR A 1 104 ? -0.037 13.713 2.463 1.00 88.38 104 THR A C 1
ATOM 851 O O . THR A 1 104 ? -0.923 13.832 3.308 1.00 88.38 104 THR A O 1
ATOM 854 N N . ARG A 1 105 ? -0.178 12.977 1.351 1.00 92.50 105 ARG A N 1
ATOM 855 C CA . ARG A 1 105 ? -1.381 12.243 0.959 1.00 92.50 105 ARG A CA 1
ATOM 856 C C . ARG A 1 105 ? -1.046 10.804 0.572 1.00 92.50 105 ARG A C 1
ATOM 858 O O . ARG A 1 105 ? 0.031 10.529 0.049 1.00 92.50 105 ARG A O 1
ATOM 865 N N . LEU A 1 106 ? -1.993 9.901 0.790 1.00 92.69 106 LEU A N 1
ATOM 866 C CA . LEU A 1 106 ? -2.003 8.522 0.309 1.00 92.69 106 LEU A CA 1
ATOM 867 C C . LEU A 1 106 ? -2.772 8.427 -1.020 1.00 92.69 106 LEU A C 1
ATOM 869 O O . LEU A 1 106 ? -3.703 7.634 -1.157 1.00 92.69 106 LEU A O 1
ATOM 873 N N . SER A 1 107 ? -2.380 9.273 -1.974 1.00 89.62 107 SER A N 1
ATOM 874 C CA . SER A 1 107 ? -2.841 9.273 -3.366 1.00 89.62 107 SER A CA 1
ATOM 875 C C . SER A 1 107 ? -1.660 9.490 -4.307 1.00 89.62 107 SER A C 1
ATOM 877 O O . SER A 1 107 ? -0.648 10.079 -3.918 1.00 89.62 107 SER A O 1
ATOM 879 N N . VAL A 1 108 ? -1.788 9.020 -5.547 1.00 86.12 108 VAL A N 1
ATOM 880 C CA . VAL A 1 108 ? -0.853 9.344 -6.645 1.00 86.12 108 VAL A CA 1
ATOM 881 C C . VAL A 1 108 ? -1.340 10.493 -7.537 1.00 86.12 108 VAL A C 1
ATOM 883 O O . VAL A 1 108 ? -0.653 10.857 -8.492 1.00 86.12 108 VAL A O 1
ATOM 886 N N . TRP A 1 109 ? -2.507 11.055 -7.209 1.00 69.38 109 TRP A N 1
ATOM 887 C CA . TRP A 1 109 ? -3.084 12.280 -7.771 1.00 69.38 109 TRP A CA 1
ATOM 888 C C . TRP A 1 109 ? -2.901 13.475 -6.838 1.00 69.38 109 TRP A C 1
ATOM 890 O O . TRP A 1 109 ? -2.997 13.270 -5.600 1.00 69.38 109 TRP A O 1
#

Foldseek 3Di:
DPADPQNDVVRDDDPVVVVCSVPVDDDDDAWDWDWDAPPPDDDDDFWFPVSCVVDRTAKIWIDHGNQDIDMDGDDPVVVVVVQVVCVVVVHDDDDDDPVPDPDGTSGPD

Radius of gyration: 14.5 Å; chains: 1; bounding box: 32×28×38 Å

Secondary structure (DSSP, 8-state):
----SS-STT----HHHHHHHHHS-----SEEEEEE--TTS------SHHHHHHSS--EEEEEETTTEEEEEES-HHHHHHHHHHHHHTT-------TTT---SSS---

Organism: Bacillus mycoides (NCBI:txid1405)

Sequence (109 aa):
MDEALFPEEPSIVEGSDLKRLFKDNIYYVIFADLKAYPKGEEVVDIETYEEFKESKCELVLLVADSTYVTVYAKDQKEIKSLYENAQNQGYYVEYVTDENDGRTRLSVW

pLDDT: mean 89.95, std 8.41, range [48.03, 98.12]